Protein AF-A0A530YSE5-F1 (afdb_monomer)

Foldseek 3Di:
DDDDPPPCPPPQQQDDCVVLVDDVVVVVPDDPVCPPPFDWRWDDDDPPWTWTQGRRGIDTD

Sequence (61 aa):
MAKAMTDHSAATRSMSLASLGWTDFFGDQLGPHEANLVPMRIATVHRDRLTGISQTGQMDL

Radius of gyration: 14.51 Å; Cα contacts (8 Å, |Δi|>4): 63; chains: 1; bounding box: 44×32×28 Å

Solvent-accessible surface area (backbone atoms only — not comparable to full-atom values): 4063 Å² total; per-residue (Å²): 141,80,78,80,79,78,77,72,82,62,75,72,66,71,47,55,58,60,82,61,70,50,51,68,76,64,60,74,68,57,51,87,90,47,72,85,60,79,73,59,31,82,71,48,83,56,99,90,47,40,30,28,37,36,44,78,40,78,44,83,102

Mean predicted aligned error: 8.42 Å

Structure (mmCIF, N/CA/C/O backbone):
data_AF-A0A530YSE5-F1
#
_entry.id   AF-A0A530YSE5-F1
#
loop_
_atom_site.group_PDB
_atom_site.id
_atom_site.type_symbol
_atom_site.label_atom_id
_atom_site.label_alt_id
_atom_site.label_comp_id
_atom_site.label_asym_id
_atom_site.label_entity_id
_atom_site.label_seq_id
_atom_site.pdbx_PDB_ins_code
_atom_site.Cartn_x
_atom_site.Cartn_y
_atom_site.Cartn_z
_atom_site.occupancy
_atom_site.B_iso_or_equiv
_atom_site.auth_seq_id
_atom_site.auth_comp_id
_atom_site.auth_asym_id
_atom_site.auth_atom_id
_atom_site.pdbx_PDB_model_num
ATOM 1 N N . MET A 1 1 ? 30.968 -26.003 -9.417 1.00 42.97 1 MET A N 1
ATOM 2 C CA . MET A 1 1 ? 30.440 -25.428 -8.162 1.00 42.97 1 MET A CA 1
ATOM 3 C C . MET A 1 1 ? 29.485 -24.302 -8.526 1.00 42.97 1 MET A C 1
ATOM 5 O O . MET A 1 1 ? 29.941 -23.319 -9.088 1.00 42.97 1 MET A O 1
ATOM 9 N N . ALA A 1 2 ? 28.184 -24.453 -8.278 1.00 35.00 2 ALA A N 1
ATOM 10 C CA . ALA A 1 2 ? 27.214 -23.365 -8.397 1.00 35.00 2 ALA A CA 1
ATOM 11 C C . ALA A 1 2 ? 26.118 -23.579 -7.343 1.00 35.00 2 ALA A C 1
ATOM 13 O O . ALA A 1 2 ? 25.357 -24.536 -7.409 1.00 35.00 2 ALA A O 1
ATOM 14 N N . LYS A 1 3 ? 26.199 -22.715 -6.327 1.00 36.22 3 LYS A N 1
ATOM 15 C CA . LYS A 1 3 ? 25.260 -22.347 -5.261 1.00 36.22 3 LYS A CA 1
ATOM 16 C C . LYS A 1 3 ? 23.976 -23.184 -5.167 1.00 36.22 3 LYS A C 1
ATOM 18 O O . LYS A 1 3 ? 23.101 -23.079 -6.019 1.00 36.22 3 LYS A O 1
ATOM 23 N N . ALA A 1 4 ? 23.857 -23.939 -4.073 1.00 40.28 4 ALA A N 1
ATOM 24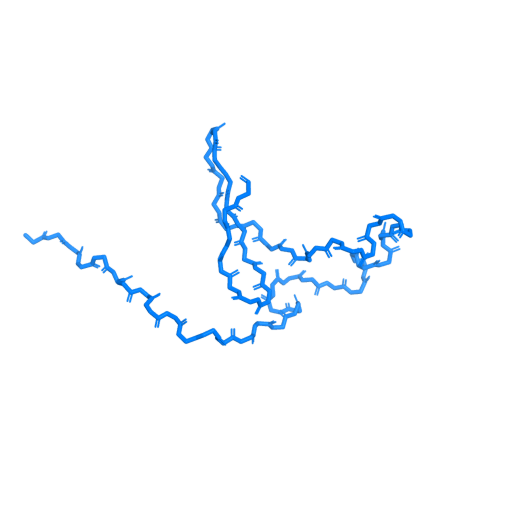 C CA . ALA A 1 4 ? 22.594 -24.508 -3.628 1.00 40.28 4 ALA A CA 1
ATOM 25 C C . ALA A 1 4 ? 21.522 -23.408 -3.649 1.00 40.28 4 ALA A C 1
ATOM 27 O O . ALA A 1 4 ? 21.665 -22.388 -2.970 1.00 40.28 4 ALA A O 1
ATOM 28 N N . MET A 1 5 ? 20.487 -23.591 -4.473 1.00 39.38 5 MET A N 1
ATOM 29 C CA . MET A 1 5 ? 19.219 -22.897 -4.298 1.00 39.38 5 MET A CA 1
ATOM 30 C C . MET A 1 5 ? 18.771 -23.250 -2.887 1.00 39.38 5 MET A C 1
ATOM 32 O O . MET A 1 5 ? 18.413 -24.394 -2.623 1.00 39.38 5 MET A O 1
ATOM 36 N N . THR A 1 6 ? 18.920 -22.306 -1.959 1.00 47.25 6 THR A N 1
ATOM 37 C CA . THR A 1 6 ? 18.397 -22.452 -0.610 1.00 47.25 6 THR A CA 1
ATOM 38 C C . THR A 1 6 ? 16.895 -22.595 -0.756 1.00 47.25 6 THR A C 1
ATOM 40 O O . THR A 1 6 ? 16.188 -21.604 -0.951 1.00 47.25 6 THR A O 1
ATOM 43 N N . ASP A 1 7 ? 16.446 -23.843 -0.719 1.00 45.28 7 ASP A N 1
ATO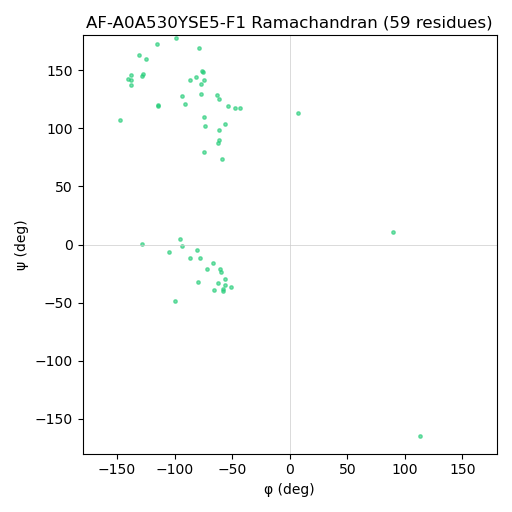M 44 C CA . ASP A 1 7 ? 15.063 -24.223 -0.541 1.00 45.28 7 ASP A CA 1
ATOM 45 C C . ASP A 1 7 ? 14.665 -23.682 0.832 1.00 45.28 7 ASP A C 1
ATOM 47 O O . ASP A 1 7 ? 14.925 -24.277 1.880 1.00 45.28 7 ASP A O 1
ATOM 51 N N . HIS A 1 8 ? 14.175 -22.443 0.845 1.00 50.66 8 HIS A N 1
ATOM 52 C CA . HIS A 1 8 ? 13.590 -21.862 2.033 1.00 50.66 8 HIS A CA 1
ATOM 53 C C . HIS A 1 8 ? 12.231 -22.537 2.180 1.00 50.66 8 HIS A C 1
ATOM 55 O O . HIS A 1 8 ? 11.198 -21.946 1.870 1.00 50.66 8 HIS A O 1
ATOM 61 N N . SER A 1 9 ? 12.235 -23.761 2.715 1.00 50.16 9 SER A N 1
ATOM 62 C CA . SER A 1 9 ? 11.153 -24.221 3.582 1.00 50.16 9 SER A CA 1
ATOM 63 C C . SER A 1 9 ? 11.098 -23.255 4.767 1.00 50.16 9 SER A C 1
ATOM 65 O O . SER A 1 9 ? 11.603 -23.513 5.858 1.00 50.16 9 SER A O 1
ATOM 67 N N . ALA A 1 10 ? 10.587 -22.055 4.499 1.00 53.22 10 ALA A N 1
ATOM 68 C CA . ALA A 1 10 ? 10.394 -21.014 5.470 1.00 53.22 10 ALA A CA 1
ATOM 69 C C . ALA A 1 10 ? 9.206 -21.471 6.297 1.00 53.22 10 ALA A C 1
ATOM 71 O O . ALA A 1 10 ? 8.058 -21.353 5.876 1.00 53.22 10 ALA A O 1
ATOM 72 N N . ALA A 1 11 ? 9.482 -21.998 7.488 1.00 51.22 11 ALA A N 1
ATOM 73 C CA . ALA A 1 11 ? 8.525 -21.877 8.570 1.00 51.22 11 ALA A CA 1
ATOM 74 C C . ALA A 1 11 ? 8.008 -20.432 8.527 1.00 51.22 11 ALA A C 1
ATOM 76 O O . ALA A 1 11 ? 8.820 -19.504 8.599 1.00 51.22 11 ALA A O 1
ATOM 77 N N . THR A 1 12 ? 6.707 -20.244 8.287 1.00 56.19 12 THR A N 1
ATOM 78 C CA . THR A 1 12 ? 6.096 -18.925 8.105 1.00 56.19 12 THR A CA 1
ATOM 79 C C . THR A 1 12 ? 6.262 -18.133 9.390 1.00 56.19 12 THR A C 1
ATOM 81 O O . THR A 1 12 ? 5.420 -18.161 10.285 1.00 56.19 12 THR A O 1
ATOM 84 N N . ARG A 1 13 ? 7.393 -17.444 9.525 1.00 64.44 13 ARG A N 1
ATOM 85 C CA . ARG A 1 13 ? 7.582 -16.481 10.590 1.00 64.44 13 ARG A CA 1
ATOM 86 C C . ARG A 1 13 ? 6.759 -15.276 10.187 1.00 64.44 13 ARG A C 1
ATOM 88 O O . ARG A 1 13 ? 7.101 -14.590 9.227 1.00 64.44 13 ARG A O 1
ATOM 95 N N . SER A 1 14 ? 5.671 -15.057 10.910 1.00 76.88 14 SER A N 1
ATOM 96 C CA . SER A 1 14 ? 4.829 -13.887 10.727 1.00 76.88 14 SER A CA 1
ATOM 97 C C . SER A 1 14 ? 5.681 -12.620 10.830 1.00 76.88 14 SER A C 1
ATOM 99 O O . SER A 1 14 ? 6.344 -12.371 11.841 1.00 76.88 14 SER A O 1
ATOM 101 N N . MET A 1 15 ? 5.717 -11.842 9.748 1.00 88.19 15 MET A N 1
ATOM 102 C CA . MET A 1 15 ? 6.415 -10.556 9.708 1.00 88.19 15 MET A CA 1
ATOM 103 C C . MET A 1 15 ? 5.475 -9.455 10.208 1.00 88.19 15 MET A C 1
ATOM 105 O O . MET A 1 15 ? 4.275 -9.468 9.922 1.00 88.19 15 MET A O 1
ATOM 109 N N . SER A 1 16 ? 5.997 -8.490 10.966 1.00 92.88 16 SER A N 1
ATOM 110 C CA . SER A 1 16 ? 5.213 -7.307 11.323 1.00 92.88 16 SER A CA 1
ATOM 111 C C . SER A 1 16 ? 5.118 -6.365 10.123 1.00 92.88 16 SER A C 1
ATOM 113 O O . SER A 1 16 ? 6.047 -6.264 9.325 1.00 92.88 16 SER A O 1
ATOM 115 N N . LEU A 1 17 ? 4.013 -5.630 10.001 1.00 93.88 17 LEU A N 1
ATOM 116 C CA . LEU A 1 17 ? 3.873 -4.613 8.95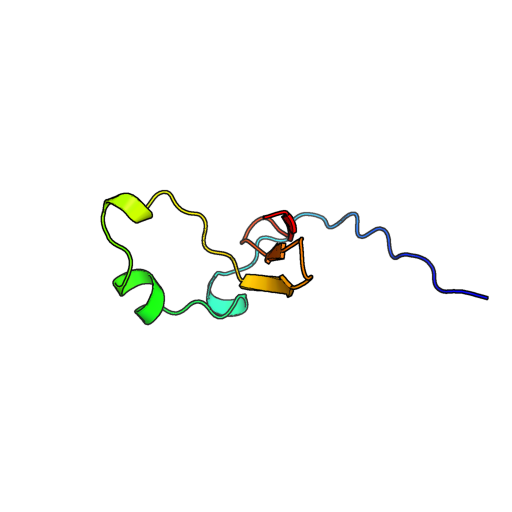4 1.00 93.88 17 LEU A CA 1
ATOM 117 C C . LEU A 1 17 ? 4.986 -3.553 9.037 1.00 93.88 17 LEU A C 1
ATOM 119 O O . LEU A 1 17 ? 5.567 -3.184 8.019 1.00 93.88 17 LEU A O 1
ATOM 123 N N . ALA A 1 18 ? 5.379 -3.167 10.254 1.00 94.44 18 ALA A N 1
ATOM 124 C CA . ALA A 1 18 ? 6.504 -2.264 10.484 1.00 94.44 18 ALA A CA 1
ATOM 125 C C . ALA A 1 18 ? 7.830 -2.788 9.901 1.00 94.44 18 ALA A C 1
ATOM 127 O O . ALA A 1 18 ? 8.576 -2.018 9.297 1.00 94.44 18 ALA A O 1
ATOM 128 N N . SER A 1 19 ? 8.128 -4.092 10.009 1.00 93.81 19 SER A N 1
ATOM 129 C CA . SER A 1 19 ? 9.359 -4.652 9.424 1.00 93.81 19 SER A CA 1
ATOM 130 C C . SER A 1 19 ? 9.319 -4.729 7.895 1.00 93.81 19 SER A C 1
ATOM 132 O O . SER A 1 19 ? 10.368 -4.751 7.252 1.00 93.81 19 SER A O 1
ATOM 134 N N . LEU A 1 20 ? 8.121 -4.712 7.305 1.00 93.44 20 LEU A N 1
ATOM 135 C CA . LEU A 1 20 ? 7.906 -4.585 5.863 1.00 93.44 20 LEU A CA 1
ATOM 136 C C . LEU A 1 20 ? 7.998 -3.126 5.376 1.00 93.44 20 LEU A C 1
ATOM 138 O O . LEU A 1 20 ? 8.012 -2.881 4.168 1.00 93.44 20 LEU A O 1
ATOM 142 N N . GLY A 1 21 ? 8.158 -2.163 6.289 1.00 93.12 21 GLY A N 1
ATOM 143 C CA . GLY A 1 21 ? 8.227 -0.730 5.993 1.00 93.12 21 GLY A CA 1
ATOM 144 C C . GLY A 1 21 ? 6.866 -0.034 5.993 1.00 93.12 21 GLY A C 1
ATOM 145 O O . GLY A 1 21 ? 6.777 1.109 5.554 1.00 93.12 21 GLY A O 1
ATOM 146 N N . TRP A 1 22 ? 5.821 -0.710 6.471 1.00 94.19 22 TRP A N 1
ATOM 147 C CA . TRP A 1 22 ? 4.506 -0.113 6.643 1.00 94.19 22 TRP A CA 1
ATOM 148 C C . TRP A 1 22 ? 4.483 0.770 7.892 1.00 94.19 22 TRP A C 1
ATOM 150 O O . TRP A 1 22 ? 4.988 0.393 8.950 1.00 94.19 22 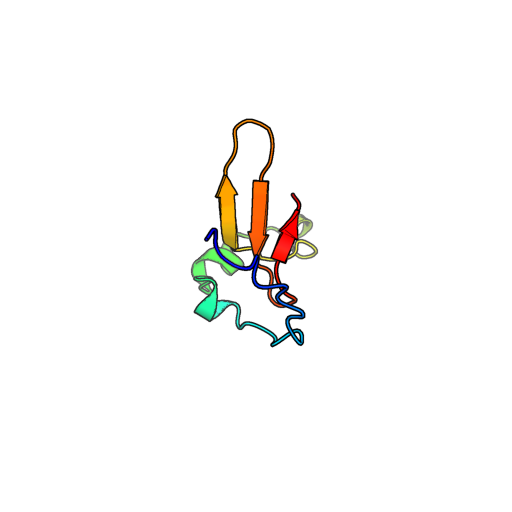TRP A O 1
ATOM 160 N N . THR A 1 23 ? 3.852 1.926 7.775 1.00 94.25 23 THR A N 1
ATOM 161 C CA . THR A 1 23 ? 3.617 2.889 8.849 1.00 94.25 23 THR A CA 1
ATOM 162 C C . THR A 1 23 ? 2.144 3.274 8.829 1.00 94.25 23 THR A C 1
ATOM 164 O O . THR A 1 23 ? 1.464 3.061 7.820 1.00 94.25 23 THR A O 1
ATOM 167 N N . ASP A 1 24 ? 1.655 3.862 9.920 1.00 92.12 24 ASP A N 1
ATOM 168 C CA . ASP A 1 24 ? 0.252 4.283 10.033 1.00 92.12 24 ASP A CA 1
ATOM 169 C C . ASP A 1 24 ? -0.144 5.244 8.900 1.00 92.12 24 ASP A C 1
ATOM 171 O O . ASP A 1 24 ? -1.210 5.097 8.313 1.00 92.12 24 ASP A O 1
ATOM 175 N N . PHE A 1 25 ? 0.788 6.100 8.460 1.00 94.44 25 PHE A N 1
ATOM 176 C CA . PHE A 1 25 ? 0.618 6.991 7.307 1.00 94.44 25 PHE A CA 1
ATOM 177 C C . PHE A 1 25 ? 0.131 6.278 6.032 1.00 94.44 25 PHE A C 1
ATOM 179 O O . PHE A 1 25 ? -0.638 6.860 5.271 1.00 94.44 25 PHE A O 1
ATOM 186 N N . PHE A 1 26 ? 0.572 5.043 5.763 1.00 91.88 26 PHE A N 1
ATOM 187 C CA . PHE A 1 26 ? 0.106 4.279 4.597 1.00 91.88 26 PHE A CA 1
ATOM 188 C C . PHE A 1 26 ? -1.257 3.625 4.836 1.00 91.88 26 PHE A C 1
ATOM 190 O O . PHE A 1 26 ? -2.037 3.498 3.898 1.00 91.88 26 PHE A O 1
ATOM 197 N N . GLY A 1 27 ? -1.556 3.228 6.077 1.00 91.19 27 GLY A N 1
ATOM 198 C CA . GLY A 1 27 ? -2.876 2.713 6.448 1.00 91.19 27 GLY A CA 1
ATOM 199 C C . GLY A 1 27 ? -3.963 3.782 6.338 1.00 91.19 27 GLY A C 1
ATOM 200 O O . GLY A 1 27 ? -5.039 3.503 5.818 1.00 91.19 27 GLY A O 1
ATOM 201 N N . ASP A 1 28 ? -3.641 5.015 6.727 1.00 94.19 28 ASP A N 1
ATOM 202 C CA . ASP A 1 28 ? -4.558 6.162 6.695 1.00 94.19 28 ASP A CA 1
ATOM 203 C C . ASP A 1 28 ? -4.959 6.592 5.271 1.00 94.19 28 ASP A C 1
ATOM 205 O O . ASP A 1 28 ? -5.922 7.336 5.093 1.00 94.19 28 ASP A O 1
ATOM 209 N N . GLN A 1 29 ? -4.231 6.137 4.245 1.00 93.75 29 GLN A N 1
ATOM 210 C CA . GLN A 1 29 ? -4.530 6.414 2.836 1.00 93.75 29 GLN A CA 1
ATOM 211 C C . GLN A 1 29 ? -5.526 5.425 2.220 1.00 93.75 29 GLN A C 1
ATOM 213 O O . GLN A 1 29 ? -6.013 5.681 1.119 1.00 93.75 29 GLN A O 1
ATOM 218 N N . LEU A 1 30 ? -5.822 4.312 2.900 1.00 93.81 30 LEU A N 1
ATOM 219 C CA . LEU A 1 30 ? -6.717 3.286 2.376 1.00 93.81 30 LEU A CA 1
ATOM 220 C C . LEU A 1 30 ? -8.180 3.716 2.499 1.00 93.81 30 LEU A C 1
ATOM 222 O O . LEU A 1 30 ? -8.666 4.088 3.570 1.00 93.81 30 LEU A O 1
ATOM 226 N N . GLY A 1 31 ? -8.912 3.609 1.396 1.00 95.56 31 GLY A N 1
ATOM 227 C CA . GLY A 1 31 ? -10.355 3.792 1.376 1.00 95.56 31 GLY A CA 1
ATOM 228 C C . GLY A 1 31 ? -11.122 2.559 1.882 1.00 95.56 31 GLY A C 1
ATOM 229 O O . GLY A 1 31 ? -10.576 1.456 1.970 1.00 95.56 31 GLY A O 1
ATOM 230 N N . PRO A 1 32 ? -12.441 2.680 2.126 1.00 93.94 32 PRO A N 1
ATOM 231 C CA . PRO A 1 32 ? -13.280 1.559 2.568 1.00 93.94 32 PRO A CA 1
ATOM 232 C C . PRO A 1 32 ? -13.249 0.338 1.636 1.00 93.94 32 PRO A C 1
ATOM 234 O O . PRO A 1 32 ? -13.406 -0.795 2.083 1.00 93.94 32 PRO A O 1
ATOM 237 N N . HIS A 1 33 ? -13.035 0.556 0.337 1.00 94.56 33 HIS A N 1
ATOM 238 C CA . HIS A 1 33 ? -12.950 -0.513 -0.663 1.00 94.56 33 HIS A CA 1
ATOM 239 C C . HIS A 1 33 ? -11.603 -1.249 -0.660 1.00 94.56 33 HIS A C 1
ATOM 241 O O . HIS A 1 33 ? -11.487 -2.312 -1.265 1.00 94.56 33 HIS A O 1
ATOM 247 N N . GLU A 1 34 ? -10.604 -0.712 0.035 1.00 93.69 34 GLU A N 1
ATOM 248 C CA . GLU A 1 34 ? -9.237 -1.233 0.079 1.00 93.69 34 GLU A CA 1
ATOM 249 C C . GLU A 1 34 ? -8.935 -1.956 1.400 1.00 93.69 34 GLU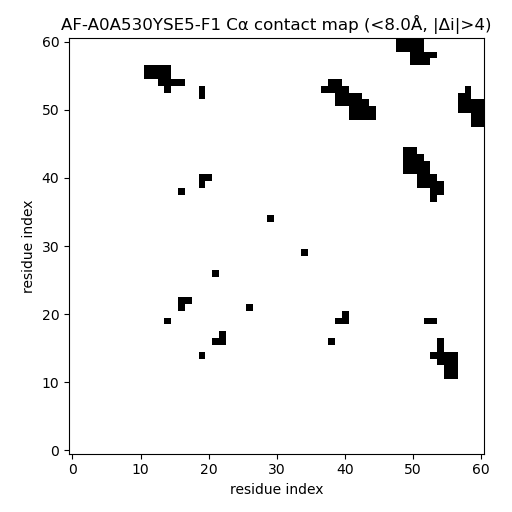 A C 1
ATOM 251 O O . GLU A 1 34 ? -7.908 -2.617 1.520 1.00 93.69 34 GLU A O 1
ATOM 256 N N . ALA A 1 35 ? -9.858 -1.918 2.369 1.00 89.12 35 ALA A N 1
ATOM 257 C CA . ALA A 1 35 ? -9.705 -2.539 3.688 1.00 89.12 35 ALA A CA 1
ATOM 258 C C . ALA A 1 35 ? -9.502 -4.068 3.649 1.00 89.12 35 ALA A C 1
ATOM 260 O O . ALA A 1 35 ? -8.985 -4.647 4.601 1.00 89.12 35 ALA A O 1
ATOM 261 N N . ASN A 1 36 ? -9.904 -4.721 2.553 1.00 91.06 36 ASN A N 1
ATOM 262 C CA . ASN A 1 36 ? -9.739 -6.164 2.353 1.00 91.06 36 ASN A CA 1
ATOM 263 C C . ASN A 1 36 ? -8.451 -6.530 1.593 1.00 91.06 36 ASN A C 1
ATOM 265 O O . ASN A 1 36 ? -8.212 -7.711 1.336 1.00 91.06 36 ASN A O 1
ATOM 269 N N . LEU A 1 37 ? -7.643 -5.546 1.185 1.00 92.50 37 LEU A N 1
ATOM 270 C CA . LEU A 1 37 ? -6.370 -5.798 0.516 1.00 92.50 37 LEU A CA 1
ATOM 271 C C . LEU A 1 37 ? -5.311 -6.239 1.527 1.00 92.50 37 LEU A C 1
ATOM 273 O O . LEU A 1 37 ? -5.311 -5.830 2.686 1.00 92.50 37 LEU A O 1
ATOM 277 N N . VAL A 1 38 ? -4.375 -7.067 1.068 1.00 92.31 38 VAL A N 1
ATOM 278 C CA . VAL A 1 38 ? -3.253 -7.527 1.890 1.00 92.31 38 VAL A CA 1
ATOM 279 C C . VAL A 1 38 ? -2.077 -6.565 1.709 1.00 92.31 38 VAL A C 1
ATOM 281 O O . VAL A 1 38 ? -1.587 -6.428 0.585 1.00 92.31 38 VAL A O 1
ATOM 284 N N . PRO A 1 39 ? -1.570 -5.928 2.781 1.00 93.69 39 PRO A N 1
ATOM 285 C CA . PRO A 1 39 ? -0.368 -5.110 2.690 1.00 93.69 39 PRO A CA 1
ATOM 286 C C . PRO A 1 39 ? 0.843 -5.957 2.286 1.00 93.69 39 PRO A C 1
ATOM 288 O O . PRO A 1 39 ? 1.133 -6.989 2.902 1.00 93.69 39 PRO A O 1
ATOM 291 N N . MET A 1 40 ? 1.566 -5.512 1.258 1.00 94.31 40 MET A N 1
ATOM 292 C CA . MET A 1 40 ? 2.725 -6.221 0.715 1.00 94.31 40 MET A CA 1
ATOM 293 C C . MET A 1 40 ? 3.874 -5.267 0.401 1.00 94.31 40 MET A C 1
ATOM 295 O O . MET A 1 40 ? 3.673 -4.171 -0.120 1.00 94.31 40 MET A O 1
ATOM 299 N N . ARG A 1 41 ? 5.103 -5.710 0.678 1.00 94.44 41 ARG A N 1
ATOM 300 C CA . ARG A 1 41 ? 6.331 -5.044 0.233 1.00 94.44 41 ARG A CA 1
ATOM 301 C C . ARG A 1 41 ? 6.790 -5.666 -1.079 1.00 94.44 41 ARG A C 1
ATOM 303 O O . ARG A 1 41 ? 6.980 -6.876 -1.128 1.00 94.44 41 ARG A O 1
ATOM 310 N N . ILE A 1 42 ? 7.037 -4.860 -2.109 1.00 95.50 42 ILE A N 1
ATOM 311 C CA . ILE A 1 42 ? 7.608 -5.363 -3.365 1.00 95.50 42 ILE A CA 1
ATOM 312 C C . ILE A 1 42 ? 8.994 -5.962 -3.108 1.00 95.50 42 ILE A C 1
ATOM 314 O O . ILE A 1 42 ? 9.871 -5.297 -2.550 1.00 95.50 42 ILE A O 1
ATOM 318 N N . ALA A 1 43 ? 9.179 -7.216 -3.514 1.00 95.50 43 ALA A N 1
ATOM 319 C CA . ALA A 1 43 ? 10.433 -7.947 -3.366 1.00 95.50 43 ALA A CA 1
ATOM 320 C C . ALA A 1 43 ? 11.240 -7.961 -4.663 1.00 95.50 43 ALA A C 1
ATOM 322 O O . ALA A 1 43 ? 12.426 -7.633 -4.650 1.00 95.50 43 ALA A O 1
ATOM 323 N N . THR A 1 44 ? 10.607 -8.297 -5.788 1.00 95.94 44 THR A N 1
ATOM 324 C CA . THR A 1 44 ? 11.267 -8.308 -7.100 1.00 95.94 44 THR A CA 1
ATOM 325 C C . THR A 1 44 ? 10.363 -7.721 -8.165 1.00 95.94 44 THR A C 1
ATOM 327 O O . THR A 1 44 ? 9.190 -8.082 -8.238 1.00 95.94 44 THR A O 1
ATOM 330 N N . VAL A 1 45 ? 10.933 -6.898 -9.042 1.00 97.12 45 VAL A N 1
ATOM 331 C CA . VAL A 1 45 ? 10.266 -6.381 -10.240 1.00 97.12 45 VAL A CA 1
ATOM 332 C C . VAL A 1 45 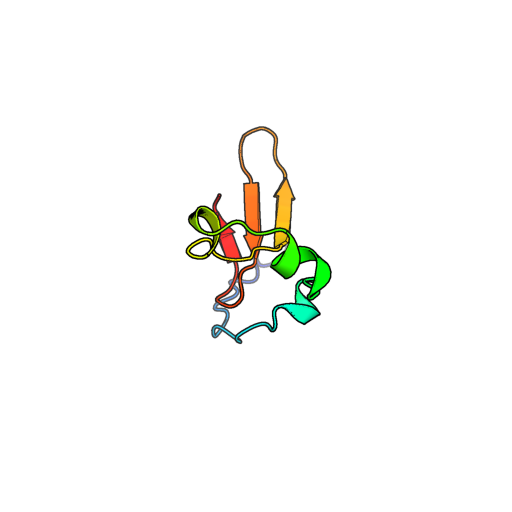? 10.983 -6.934 -11.466 1.00 97.12 45 VAL A C 1
ATOM 334 O O . VAL A 1 45 ? 12.173 -6.687 -11.661 1.00 97.12 45 VAL A O 1
ATOM 337 N N . HIS A 1 46 ? 10.252 -7.664 -12.297 1.00 95.56 46 HIS A N 1
ATOM 338 C CA . HIS A 1 46 ? 10.646 -8.047 -13.647 1.00 95.56 46 HIS A CA 1
ATOM 339 C C . HIS A 1 46 ? 9.693 -7.393 -14.654 1.00 95.56 46 HIS A C 1
ATOM 341 O O . HIS A 1 46 ? 8.711 -6.754 -14.284 1.00 95.56 46 HIS A O 1
ATOM 347 N N . ARG A 1 47 ? 9.994 -7.519 -15.949 1.00 94.94 47 ARG A N 1
ATOM 348 C CA . ARG A 1 47 ? 9.213 -6.870 -17.015 1.00 94.94 47 ARG A CA 1
ATOM 349 C C . ARG A 1 47 ? 7.755 -7.352 -17.065 1.00 94.94 47 ARG A C 1
ATOM 351 O O . ARG A 1 47 ? 6.880 -6.595 -17.467 1.00 94.94 47 ARG A O 1
ATOM 358 N N . ASP A 1 48 ? 7.527 -8.614 -16.728 1.00 96.56 48 ASP A N 1
ATOM 359 C CA . ASP A 1 48 ? 6.259 -9.340 -16.847 1.00 96.56 48 ASP A CA 1
ATOM 360 C C . ASP A 1 48 ? 5.837 -10.032 -15.542 1.00 96.56 48 ASP A C 1
ATOM 362 O O . ASP A 1 48 ? 4.795 -10.679 -15.502 1.00 96.56 48 ASP A O 1
ATOM 366 N N . ARG A 1 49 ? 6.639 -9.901 -14.479 1.00 95.06 49 ARG A N 1
ATOM 367 C CA . ARG A 1 49 ? 6.404 -10.552 -13.192 1.00 95.06 49 ARG A CA 1
ATOM 368 C C . ARG A 1 49 ? 6.750 -9.626 -12.041 1.00 95.06 49 ARG A C 1
ATOM 370 O O . ARG A 1 49 ? 7.764 -8.928 -12.065 1.00 95.06 49 ARG A O 1
ATOM 377 N N . LEU A 1 50 ? 5.944 -9.700 -10.997 1.00 97.44 50 LEU A N 1
ATOM 378 C CA . LEU A 1 50 ? 6.154 -9.009 -9.740 1.00 97.44 50 LEU A CA 1
ATOM 379 C C . LEU A 1 50 ? 6.047 -10.026 -8.599 1.00 97.44 50 LEU A C 1
ATOM 381 O O . LEU A 1 50 ? 5.274 -10.977 -8.676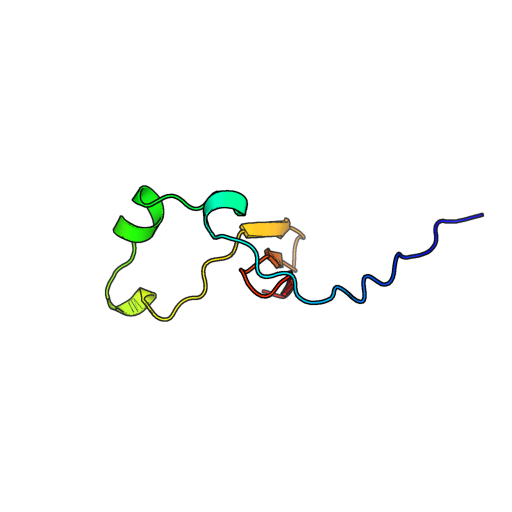 1.00 97.44 50 LEU A O 1
ATOM 385 N N . THR A 1 51 ? 6.838 -9.843 -7.544 1.00 96.94 51 THR A N 1
ATOM 386 C CA . THR A 1 51 ? 6.661 -10.593 -6.293 1.00 96.94 51 THR A CA 1
ATOM 387 C C . THR A 1 51 ? 6.585 -9.636 -5.114 1.00 96.94 51 THR A C 1
ATOM 389 O O . THR A 1 51 ? 7.217 -8.571 -5.111 1.00 96.94 51 THR A O 1
ATOM 392 N N . GLY A 1 52 ? 5.801 -10.014 -4.110 1.00 96.00 52 GLY A N 1
ATOM 393 C CA . GLY A 1 52 ? 5.614 -9.273 -2.871 1.00 96.00 52 GLY A CA 1
ATOM 394 C C . GLY A 1 52 ? 5.928 -10.124 -1.645 1.00 96.00 52 GLY A C 1
ATOM 395 O O . GLY A 1 52 ? 5.916 -11.350 -1.696 1.00 96.00 52 GLY A O 1
ATOM 396 N N . ILE A 1 53 ? 6.197 -9.471 -0.520 1.00 95.69 53 ILE A N 1
ATOM 397 C CA . ILE A 1 53 ? 6.273 -10.094 0.802 1.00 95.69 53 ILE A CA 1
ATOM 398 C C . ILE A 1 53 ? 5.128 -9.533 1.636 1.00 95.69 53 ILE A C 1
ATOM 400 O O . ILE A 1 53 ? 5.061 -8.326 1.876 1.00 95.69 53 ILE A O 1
ATOM 404 N N . SER A 1 54 ? 4.247 -10.421 2.079 1.00 94.06 54 SER A N 1
ATOM 405 C CA . SER A 1 54 ? 3.185 -10.147 3.044 1.00 94.06 54 SER A CA 1
ATOM 406 C C . SER A 1 54 ? 3.610 -10.587 4.448 1.00 94.06 54 SER A C 1
ATOM 408 O O . SER A 1 54 ? 4.662 -11.204 4.645 1.00 94.06 54 SER A O 1
ATOM 410 N N . GLN A 1 55 ? 2.752 -10.351 5.441 1.00 94.00 55 GLN A N 1
ATOM 411 C CA . GLN A 1 55 ? 2.966 -10.877 6.791 1.00 94.00 55 GLN A CA 1
ATOM 412 C C . GLN A 1 55 ? 3.044 -12.407 6.839 1.00 94.00 55 GLN A C 1
ATOM 414 O O . GLN A 1 55 ? 3.654 -12.946 7.761 1.00 94.00 55 GLN A O 1
ATOM 419 N N . THR A 1 56 ? 2.456 -13.104 5.863 1.00 92.56 56 THR A N 1
ATOM 420 C CA . THR A 1 56 ? 2.465 -14.571 5.776 1.00 92.56 56 THR A CA 1
ATOM 421 C C . THR A 1 56 ? 3.579 -15.104 4.870 1.00 92.56 56 THR A C 1
ATOM 423 O O . THR A 1 56 ? 3.655 -16.311 4.652 1.00 92.56 56 THR A O 1
ATOM 426 N N . GLY A 1 57 ? 4.453 -14.235 4.352 1.00 91.44 57 GLY A N 1
ATOM 427 C CA . GLY A 1 57 ? 5.586 -14.607 3.506 1.00 91.44 57 GLY A CA 1
ATOM 428 C C . GLY A 1 57 ? 5.471 -14.117 2.062 1.00 91.44 57 GLY A C 1
ATOM 429 O O . GLY A 1 57 ? 4.694 -13.212 1.750 1.00 91.44 57 GLY A O 1
ATOM 430 N N . GLN A 1 58 ? 6.303 -14.691 1.190 1.00 93.75 58 GLN A N 1
ATOM 431 C CA . GLN A 1 58 ? 6.428 -14.286 -0.211 1.00 93.75 58 GLN A CA 1
ATOM 432 C C . GLN A 1 58 ? 5.231 -14.745 -1.058 1.00 93.75 58 GLN A C 1
ATOM 434 O O . GLN A 1 58 ? 4.739 -15.859 -0.885 1.00 93.75 58 GLN A O 1
ATOM 439 N N . MET A 1 59 ? 4.801 -13.895 -1.991 1.00 93.12 59 MET A N 1
ATOM 440 C CA . MET A 1 59 ? 3.683 -14.110 -2.912 1.00 93.12 59 MET A CA 1
ATOM 441 C C . MET A 1 59 ? 4.040 -13.628 -4.325 1.00 93.12 59 MET A C 1
ATOM 443 O O . MET A 1 59 ? 4.757 -12.639 -4.482 1.00 93.12 59 MET A O 1
ATOM 447 N N . ASP A 1 60 ? 3.525 -14.316 -5.343 1.00 94.81 60 ASP A N 1
ATOM 448 C CA . ASP A 1 60 ? 3.505 -13.826 -6.728 1.00 94.81 60 ASP A CA 1
ATOM 449 C C . ASP A 1 60 ? 2.318 -12.866 -6.923 1.00 94.81 60 ASP A C 1
ATOM 451 O O . ASP A 1 60 ? 1.264 -13.074 -6.314 1.00 94.81 60 ASP A O 1
ATOM 455 N N . LEU A 1 61 ? 2.504 -11.820 -7.739 1.00 91.06 61 LEU A N 1
ATOM 456 C CA . LEU A 1 61 ? 1.526 -10.751 -7.995 1.00 91.06 61 LEU A CA 1
ATOM 457 C C . LEU A 1 61 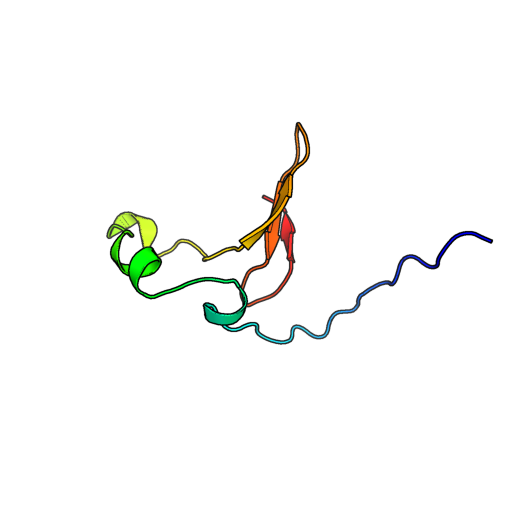? 1.119 -10.671 -9.468 1.00 91.06 61 LEU A C 1
ATOM 459 O O . LEU A 1 61 ? 2.007 -10.868 -10.331 1.00 91.06 61 LEU A O 1
#

Nearest PDB structures (foldseek):
  4p7h-assembly1_A  TM=7.423E-01  e=3.081E+00  Homo sapiens
  5ejk-assembly1_H  TM=5.961E-01  e=6.278E+00  Rous sarcoma virus - Prague C
  5v0t-assembly8_H  TM=4.635E-0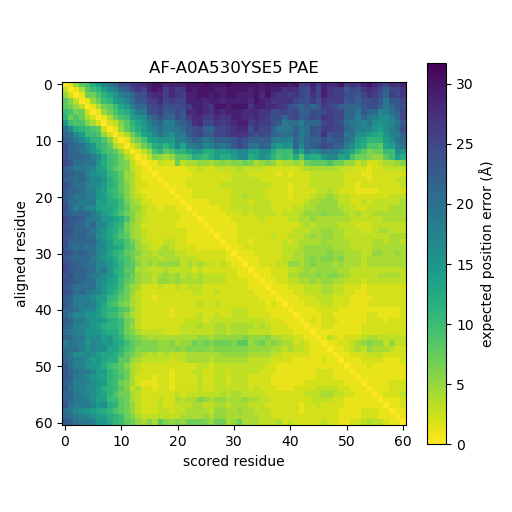1  e=3.741E+00  Paraburkholderia xenovorans LB400
  5v0t-assembly5_E  TM=4.866E-01  e=9.876E+00  Paraburkholderia xenovorans LB400

Secondary structure (DSSP, 8-state):
-------------PPPTGGGT--HHHHTT--TTTTTSPP-EEEEE-SS-EEEEETTEEEE-

pLDDT: mean 83.62, std 19.56, range [35.0, 97.44]